Protein AF-A0A914J338-F1 (afdb_monomer_lite)

Radius of gyration: 27.28 Å; chains: 1; bounding box: 86×29×75 Å

pLDDT: mean 71.41, std 16.48, range [30.92, 97.56]

Secondary structure (DSSP, 8-state):
---PPPP--------------------B-TTT-PBPS-TT-SB-TTT--B--EE-TTT--EE-TT-SB-TTT-PBP-HHHHHHHHHTSS--HHHHHHHHHHHHHHHHHHHHHHHHHTT-

Foldseek 3Di:
DDDDDDDDDDDDDDPPPPPDPDDPPQLQDPVPRDGAPDPPDQARPPPRDGQWDADPVPRDTDGLPDQADPVPRDGDPNVVVVVVVVVPDPPPVVVCVVVVVVVVVVVVVVVVVVVVVVD

Structure (mmCIF, N/CA/C/O backbone):
data_AF-A0A914J338-F1
#
_entry.id   AF-A0A914J338-F1
#
loop_
_atom_site.group_PDB
_atom_site.id
_atom_site.type_symbol
_atom_site.label_atom_id
_atom_site.label_alt_id
_atom_site.label_comp_id
_atom_site.label_asym_id
_atom_site.label_entity_id
_atom_site.label_seq_id
_atom_site.pdbx_PDB_ins_code
_atom_site.Cartn_x
_atom_site.Cartn_y
_atom_site.Cartn_z
_atom_site.occupancy
_atom_site.B_iso_or_equiv
_atom_site.auth_seq_id
_atom_site.auth_comp_id
_atom_site.auth_asym_id
_atom_site.auth_atom_id
_atom_site.pdbx_PDB_model_num
ATOM 1 N N . MET A 1 1 ? 62.637 11.833 -20.777 1.00 51.91 1 MET A N 1
ATOM 2 C CA . MET A 1 1 ? 61.663 10.791 -21.165 1.00 51.91 1 MET A CA 1
ATOM 3 C C . MET A 1 1 ? 60.307 11.469 -21.356 1.00 51.91 1 MET A C 1
ATOM 5 O O . MET A 1 1 ? 59.668 11.759 -20.354 1.00 51.91 1 MET A O 1
ATOM 9 N N . PRO A 1 2 ? 59.908 11.856 -22.580 1.00 53.50 2 PRO A N 1
ATOM 10 C CA . PRO A 1 2 ? 58.613 12.490 -22.810 1.00 53.50 2 PRO A CA 1
ATOM 11 C C . PRO A 1 2 ? 57.536 11.418 -23.033 1.00 53.50 2 PRO A C 1
ATOM 13 O O . PRO A 1 2 ? 57.682 10.560 -23.902 1.00 53.50 2 PRO A O 1
ATOM 16 N N . LEU A 1 3 ? 56.468 11.448 -22.233 1.00 55.41 3 LEU A N 1
ATOM 17 C CA . LEU A 1 3 ? 55.297 10.597 -22.437 1.00 55.41 3 LEU A CA 1
ATOM 18 C C . LEU A 1 3 ? 54.489 11.140 -23.621 1.00 55.41 3 LEU A C 1
ATOM 20 O O . LEU A 1 3 ? 53.881 12.206 -23.537 1.00 55.41 3 LEU A O 1
ATOM 24 N N . ALA A 1 4 ? 54.515 10.401 -24.728 1.00 53.09 4 ALA A N 1
ATOM 25 C CA . ALA A 1 4 ? 53.647 10.618 -25.872 1.00 53.09 4 ALA A CA 1
ATOM 26 C C . ALA A 1 4 ? 52.215 10.193 -25.511 1.00 53.09 4 ALA A C 1
ATOM 28 O O . ALA A 1 4 ? 51.964 9.028 -25.208 1.00 53.09 4 ALA A O 1
ATOM 29 N N . TYR A 1 5 ? 51.277 11.134 -25.539 1.00 60.44 5 TYR A N 1
ATOM 30 C CA . TYR A 1 5 ? 49.845 10.844 -25.511 1.00 60.44 5 TYR A CA 1
ATOM 31 C C . TYR A 1 5 ? 49.360 10.567 -26.946 1.00 60.44 5 TYR A C 1
ATOM 33 O O . TYR A 1 5 ? 49.727 11.308 -27.863 1.00 60.44 5 TYR A O 1
ATOM 41 N N . PRO A 1 6 ? 48.561 9.512 -27.185 1.00 61.25 6 PRO A N 1
ATOM 42 C CA . PRO A 1 6 ? 47.991 9.261 -28.502 1.00 61.25 6 PRO A CA 1
ATOM 43 C C . PRO A 1 6 ? 46.879 10.270 -28.831 1.00 61.25 6 PRO A C 1
ATOM 45 O O . PRO A 1 6 ? 46.132 10.716 -27.959 1.00 61.25 6 PRO A O 1
ATOM 48 N N . LYS A 1 7 ? 46.813 10.642 -30.115 1.00 56.22 7 LYS A N 1
ATOM 49 C CA . LYS A 1 7 ? 45.835 11.560 -30.712 1.00 56.22 7 LYS A CA 1
ATOM 50 C C . LYS A 1 7 ? 44.402 11.061 -30.496 1.00 56.22 7 LYS A C 1
ATOM 52 O O . LYS A 1 7 ? 44.106 9.895 -30.729 1.00 56.22 7 LYS A O 1
ATOM 57 N N . LEU A 1 8 ? 43.520 11.979 -30.096 1.00 58.25 8 LEU A N 1
ATOM 58 C CA . LEU A 1 8 ? 42.071 11.822 -30.194 1.00 58.25 8 LEU A CA 1
ATOM 59 C C . LEU A 1 8 ? 41.672 11.951 -31.665 1.00 58.25 8 LEU A C 1
ATOM 61 O O . LEU A 1 8 ? 41.610 13.060 -32.197 1.00 58.25 8 LEU A O 1
ATOM 65 N N . ASP A 1 9 ? 41.410 10.818 -32.308 1.00 52.72 9 ASP A N 1
ATOM 66 C CA . ASP A 1 9 ? 40.797 10.800 -33.627 1.00 52.72 9 ASP A CA 1
ATOM 67 C C . ASP A 1 9 ? 39.289 11.030 -33.490 1.00 52.72 9 ASP A C 1
ATOM 69 O O . ASP A 1 9 ? 38.567 10.323 -32.783 1.00 52.72 9 ASP A O 1
ATOM 73 N N . ALA A 1 10 ? 38.834 12.079 -34.169 1.00 52.28 10 ALA A N 1
ATOM 74 C CA . ALA A 1 10 ? 37.443 12.445 -34.326 1.00 52.28 10 ALA A CA 1
ATOM 75 C C . ALA A 1 10 ? 36.696 11.352 -35.103 1.00 52.28 10 ALA A C 1
ATOM 77 O O . ALA A 1 10 ? 36.693 11.334 -36.331 1.00 52.28 10 ALA A O 1
ATOM 78 N N . ASN A 1 11 ? 36.033 10.450 -34.386 1.00 49.50 11 ASN A N 1
ATOM 79 C CA . ASN A 1 11 ? 34.947 9.655 -34.938 1.00 49.50 11 ASN A CA 1
ATOM 80 C C . ASN A 1 11 ? 33.751 9.735 -33.988 1.00 49.50 11 ASN A C 1
ATOM 82 O O . ASN A 1 11 ? 33.755 9.176 -32.892 1.00 49.50 11 ASN A O 1
ATOM 86 N N . GLN A 1 12 ? 32.749 10.501 -34.419 1.00 48.72 12 GLN A N 1
ATOM 87 C CA . GLN A 1 12 ? 31.429 10.566 -33.818 1.00 48.72 12 GLN A CA 1
ATOM 88 C C . GLN A 1 12 ? 30.852 9.168 -33.562 1.00 48.72 12 GLN A C 1
ATOM 90 O O . GLN A 1 12 ? 30.421 8.477 -34.479 1.00 48.72 12 GLN A O 1
ATOM 95 N N . SER A 1 13 ? 30.653 8.842 -32.289 1.00 45.09 13 SER A N 1
ATOM 96 C CA . SER A 1 13 ? 29.494 8.060 -31.876 1.00 45.09 13 SER A CA 1
ATOM 97 C C . SER A 1 13 ? 28.589 8.964 -31.051 1.00 45.09 13 SER A C 1
ATOM 99 O O . SER A 1 13 ? 28.775 9.150 -29.848 1.00 45.09 13 SER A O 1
ATOM 101 N N . THR A 1 14 ? 27.609 9.552 -31.733 1.00 39.72 14 THR A N 1
ATOM 102 C CA . THR A 1 14 ? 26.330 9.968 -31.156 1.00 39.72 14 THR A CA 1
ATOM 103 C C . THR A 1 14 ? 25.921 8.958 -30.076 1.00 39.72 14 THR A C 1
ATOM 105 O O . THR A 1 14 ? 25.946 7.758 -30.366 1.00 39.72 14 THR A O 1
ATOM 108 N N . PRO A 1 15 ? 25.507 9.361 -28.860 1.00 39.31 15 PRO A N 1
ATOM 109 C CA . PRO A 1 15 ? 24.769 8.465 -27.987 1.00 39.31 15 PRO A CA 1
ATOM 110 C C . PRO A 1 15 ? 23.387 8.272 -28.615 1.00 39.31 15 PRO A C 1
ATOM 112 O O . PRO A 1 15 ? 22.400 8.902 -28.240 1.00 39.31 15 PRO A O 1
ATOM 115 N N . SER A 1 16 ? 23.331 7.426 -29.641 1.00 30.92 16 SER A N 1
ATOM 116 C CA . SER A 1 16 ? 22.109 6.820 -30.128 1.00 30.92 16 SER A CA 1
ATOM 117 C C . SER A 1 16 ? 21.587 5.977 -28.979 1.00 30.92 16 SER A C 1
ATOM 119 O O . SER A 1 16 ? 21.986 4.832 -28.788 1.00 30.92 16 SER A O 1
ATOM 121 N N . HIS A 1 17 ? 20.717 6.586 -28.178 1.00 42.69 17 HIS A N 1
ATOM 122 C CA . HIS A 1 17 ? 19.847 5.901 -27.243 1.00 42.69 17 HIS A CA 1
ATOM 123 C C . HIS A 1 17 ? 18.938 5.002 -28.089 1.00 42.69 17 HIS A C 1
ATOM 125 O O . HIS A 1 17 ? 17.835 5.379 -28.476 1.00 42.69 17 HIS A O 1
ATOM 131 N N . GLN A 1 18 ? 19.452 3.834 -28.469 1.00 36.50 18 GLN A N 1
ATOM 132 C CA . GLN A 1 18 ? 18.657 2.766 -29.042 1.00 36.50 18 GLN A CA 1
ATOM 133 C C . GLN A 1 18 ? 17.605 2.414 -27.982 1.00 36.50 18 GLN A C 1
ATOM 135 O O . GLN A 1 18 ? 17.980 2.062 -26.859 1.00 36.50 18 GLN A O 1
ATOM 140 N N . PRO A 1 19 ? 16.297 2.517 -28.272 1.00 47.53 19 PRO A N 1
ATOM 141 C CA . PRO A 1 19 ? 15.316 1.809 -27.479 1.00 47.53 19 PRO A CA 1
ATOM 142 C C . PRO A 1 19 ? 15.528 0.336 -27.820 1.00 47.53 19 PRO A C 1
ATOM 144 O O . PRO A 1 19 ? 15.057 -0.159 -28.844 1.00 47.53 19 PRO A O 1
ATOM 147 N N . SER A 1 20 ? 16.330 -0.339 -27.003 1.00 43.56 20 SER A N 1
ATOM 148 C CA . SER A 1 20 ? 16.516 -1.780 -27.033 1.00 43.56 20 SER A CA 1
ATOM 149 C C . SER A 1 20 ? 15.157 -2.444 -26.825 1.00 43.56 20 SER A C 1
ATOM 151 O O . SER A 1 20 ? 14.659 -2.617 -25.715 1.00 43.56 20 SER A O 1
ATOM 153 N N . THR A 1 21 ? 14.518 -2.787 -27.937 1.00 48.88 21 THR A N 1
ATOM 154 C CA . THR A 1 21 ? 13.486 -3.811 -27.963 1.00 48.88 21 THR A CA 1
ATOM 155 C C . THR A 1 21 ? 14.151 -5.150 -27.651 1.00 48.88 21 THR A C 1
ATOM 157 O O . THR A 1 21 ? 15.287 -5.393 -28.059 1.00 48.88 21 THR A O 1
ATOM 160 N N . SER A 1 22 ? 13.407 -6.035 -26.982 1.00 51.81 22 SER A N 1
ATOM 161 C CA . SER A 1 22 ? 13.708 -7.470 -26.790 1.00 51.81 22 SER A CA 1
ATOM 162 C C . SER A 1 22 ? 14.327 -7.901 -25.454 1.00 51.81 22 SER A C 1
ATOM 164 O O . SER A 1 22 ? 15.266 -8.684 -25.403 1.00 51.81 22 SER A O 1
ATOM 166 N N . SER A 1 23 ? 13.683 -7.527 -24.353 1.00 37.53 23 SER A N 1
ATOM 167 C CA . SER A 1 23 ? 13.289 -8.535 -23.362 1.00 37.53 23 SER A CA 1
ATOM 168 C C . SER A 1 23 ? 11.975 -8.097 -22.728 1.00 37.53 23 SER A C 1
ATOM 170 O O . SER A 1 23 ? 11.910 -7.493 -21.659 1.00 37.53 23 SER A O 1
ATOM 172 N N . VAL A 1 24 ? 10.869 -8.379 -23.422 1.00 43.81 24 VAL A N 1
ATOM 173 C CA . VAL A 1 24 ? 9.574 -8.447 -22.741 1.00 43.81 24 VAL A CA 1
ATOM 174 C C . VAL A 1 24 ? 9.624 -9.723 -21.908 1.00 43.81 24 VAL A C 1
ATOM 176 O O . VAL A 1 24 ? 9.085 -10.756 -22.289 1.00 43.81 24 VAL A O 1
ATOM 179 N N . SER A 1 25 ? 10.344 -9.676 -20.785 1.00 45.84 25 SER A N 1
ATOM 180 C CA . SER A 1 25 ? 10.119 -10.621 -19.701 1.00 45.84 25 SER A CA 1
ATOM 181 C C . SER A 1 25 ? 8.618 -10.576 -19.427 1.00 45.84 25 SER A C 1
ATOM 183 O O . SER A 1 25 ? 8.090 -9.455 -19.331 1.00 45.84 25 SER A O 1
ATOM 185 N N . PRO A 1 26 ? 7.925 -11.725 -19.333 1.00 55.06 26 PRO A N 1
ATOM 186 C CA . PRO A 1 26 ? 6.525 -11.747 -18.947 1.00 55.06 26 PRO A CA 1
ATOM 187 C C . PRO A 1 26 ? 6.390 -10.858 -17.718 1.00 55.06 26 PRO A C 1
ATOM 189 O O . PRO A 1 26 ? 7.050 -11.071 -16.702 1.00 55.06 26 PRO A O 1
ATOM 192 N N . LEU A 1 27 ? 5.654 -9.758 -17.858 1.00 69.00 27 LEU A N 1
ATOM 193 C CA . LEU A 1 27 ? 5.367 -8.891 -16.732 1.00 69.00 27 LEU A CA 1
ATOM 194 C C . LEU A 1 27 ? 4.494 -9.729 -15.812 1.00 69.00 27 LEU A C 1
ATOM 196 O O . LEU A 1 27 ? 3.303 -9.856 -16.046 1.00 69.00 27 LEU A O 1
ATOM 200 N N . GLU A 1 28 ? 5.068 -10.367 -14.810 1.00 75.00 28 GLU A N 1
ATOM 201 C CA . GLU A 1 28 ? 4.271 -11.071 -13.820 1.00 75.00 28 GLU A CA 1
ATOM 202 C C . GLU A 1 28 ? 3.684 -10.044 -12.861 1.00 75.00 28 GLU A C 1
ATOM 204 O O . GLU A 1 28 ? 4.337 -9.082 -12.436 1.00 75.00 28 GLU A O 1
ATOM 209 N N . CYS A 1 29 ? 2.410 -10.215 -12.531 1.00 74.31 29 CYS A N 1
ATOM 210 C CA . CYS A 1 29 ? 1.783 -9.366 -11.542 1.00 74.31 29 CYS A CA 1
ATOM 211 C C . CYS A 1 29 ? 2.391 -9.665 -10.160 1.00 74.31 29 CYS A C 1
ATOM 213 O O . CYS A 1 29 ? 2.246 -10.788 -9.678 1.00 74.31 29 CYS A O 1
ATOM 215 N N . PRO A 1 30 ? 2.960 -8.678 -9.441 1.00 70.50 30 PRO A N 1
ATOM 216 C CA . PRO A 1 30 ? 3.595 -8.923 -8.144 1.00 70.50 30 PRO A CA 1
ATOM 217 C C . PRO A 1 30 ? 2.608 -9.369 -7.054 1.00 70.50 30 PRO A C 1
ATOM 219 O O . PRO A 1 30 ? 3.029 -9.838 -6.004 1.00 70.50 30 PRO A O 1
ATOM 222 N N . SER A 1 31 ? 1.295 -9.214 -7.275 1.00 70.94 31 SER A N 1
ATOM 223 C CA . SER A 1 31 ? 0.272 -9.618 -6.303 1.00 70.94 31 SER A CA 1
ATOM 224 C C . SER A 1 31 ? -0.322 -11.003 -6.548 1.00 70.94 31 SER A C 1
ATOM 226 O O . SER A 1 31 ? -0.827 -11.594 -5.597 1.00 70.94 31 SER A O 1
ATOM 228 N N . CYS A 1 32 ? -0.357 -11.495 -7.786 1.00 78.50 32 CYS A N 1
ATOM 229 C CA . CYS A 1 32 ? -1.002 -12.778 -8.101 1.00 78.50 32 CYS A CA 1
ATOM 230 C C . CYS A 1 32 ? -0.120 -13.731 -8.905 1.00 78.50 32 CYS A C 1
ATOM 232 O O . CYS A 1 32 ? -0.578 -14.821 -9.236 1.00 78.50 32 CYS A O 1
ATOM 234 N N . ALA A 1 33 ? 1.105 -13.311 -9.234 1.00 78.06 33 ALA A N 1
ATOM 235 C CA . ALA A 1 33 ? 2.065 -14.020 -10.076 1.00 78.06 33 ALA A CA 1
ATOM 236 C C . ALA A 1 33 ? 1.525 -14.428 -11.461 1.00 78.06 33 ALA A C 1
ATOM 238 O O . ALA A 1 33 ? 2.179 -15.164 -12.186 1.00 78.06 33 ALA A O 1
ATOM 239 N N . GLN A 1 34 ? 0.342 -13.943 -11.854 1.00 82.25 34 GLN A N 1
ATOM 240 C CA . GLN A 1 34 ? -0.210 -14.211 -13.175 1.00 82.25 34 GLN A CA 1
ATOM 241 C C . GLN A 1 34 ? 0.496 -13.355 -14.230 1.00 82.25 34 GLN A C 1
ATOM 243 O O . GLN A 1 34 ? 0.831 -12.194 -13.946 1.00 82.25 34 GLN A O 1
ATOM 248 N N . PRO A 1 35 ? 0.680 -13.889 -15.449 1.00 80.31 35 PRO A N 1
ATOM 249 C CA . PRO A 1 35 ? 1.262 -13.141 -16.548 1.00 80.31 35 PRO A CA 1
ATOM 250 C C . PRO A 1 35 ? 0.345 -11.978 -16.942 1.00 80.31 35 PRO A C 1
ATOM 252 O O . PRO A 1 35 ? -0.872 -12.118 -17.077 1.00 80.31 35 PRO A O 1
ATOM 255 N N . VAL A 1 36 ? 0.931 -10.802 -17.122 1.00 78.00 36 VAL A N 1
ATOM 256 C CA . VAL A 1 36 ? 0.248 -9.629 -17.661 1.00 78.00 36 VAL A CA 1
ATOM 257 C C . VAL A 1 36 ? 0.289 -9.712 -19.185 1.00 78.00 36 VAL A C 1
ATOM 259 O O . VAL A 1 36 ? 1.362 -9.805 -19.777 1.00 78.00 36 VAL A O 1
ATOM 262 N N . ALA A 1 37 ? -0.891 -9.655 -19.809 1.00 70.00 37 ALA A N 1
ATOM 263 C CA . ALA A 1 37 ? -1.058 -9.801 -21.253 1.00 70.00 37 ALA A CA 1
ATOM 264 C C . ALA A 1 37 ? -0.403 -8.666 -22.058 1.00 70.00 37 ALA A C 1
ATOM 266 O O . ALA A 1 37 ? 0.166 -8.924 -23.116 1.00 70.00 37 ALA A O 1
ATOM 267 N N . SER A 1 38 ? -0.453 -7.420 -21.569 1.00 69.06 38 SER A N 1
ATOM 268 C CA . SER A 1 38 ? 0.198 -6.286 -22.228 1.00 69.06 38 SER A CA 1
ATOM 269 C C . SER A 1 38 ? 0.904 -5.350 -21.245 1.00 69.06 38 SER A C 1
ATOM 271 O O . SER A 1 38 ? 0.414 -5.052 -20.158 1.00 69.06 38 SER A O 1
ATOM 273 N N . SER A 1 39 ? 2.055 -4.811 -21.647 1.00 65.56 39 SER A N 1
ATOM 274 C CA . SER A 1 39 ? 2.779 -3.785 -20.879 1.00 65.56 39 SER A CA 1
ATOM 275 C C . SER A 1 39 ? 2.039 -2.442 -20.798 1.00 65.56 39 SER A C 1
ATOM 277 O O . SER A 1 39 ? 2.417 -1.584 -20.000 1.00 65.56 39 SER A O 1
ATOM 279 N N . SER A 1 40 ? 0.989 -2.262 -21.603 1.00 67.81 40 SER A N 1
ATOM 280 C CA . SER A 1 40 ? 0.090 -1.105 -21.600 1.00 67.81 40 SER A CA 1
ATOM 281 C C . SER A 1 40 ? -1.102 -1.242 -20.652 1.00 67.81 40 SER A C 1
ATOM 283 O O . SER A 1 40 ? -1.786 -0.245 -20.403 1.00 67.81 40 SER A O 1
ATOM 285 N N . ASP A 1 41 ? -1.380 -2.441 -20.131 1.00 72.12 41 ASP A N 1
ATOM 286 C CA . ASP A 1 41 ? -2.515 -2.646 -19.237 1.00 72.12 41 ASP A CA 1
ATOM 287 C C . ASP A 1 41 ? -2.326 -1.836 -17.954 1.00 72.12 41 ASP A C 1
ATOM 289 O O . ASP A 1 41 ? -1.313 -1.935 -17.265 1.00 72.12 41 ASP A O 1
ATOM 293 N N . GLN A 1 42 ? -3.324 -1.019 -17.608 1.00 75.94 42 GLN A N 1
ATOM 294 C CA . GLN A 1 42 ? -3.285 -0.238 -16.370 1.00 75.94 42 GLN A CA 1
ATOM 295 C C . GLN A 1 42 ? -3.555 -1.110 -15.145 1.00 75.94 42 GLN A C 1
ATOM 297 O O . GLN A 1 42 ? -3.013 -0.843 -14.072 1.00 75.94 42 GLN A O 1
ATOM 302 N N . PHE A 1 43 ? -4.345 -2.171 -15.312 1.00 80.56 43 PHE A N 1
ATOM 303 C CA . PHE A 1 43 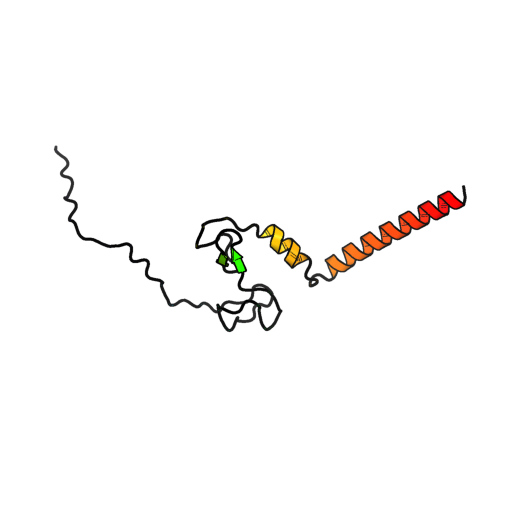? -4.782 -3.075 -14.253 1.00 80.56 43 PHE A CA 1
ATOM 304 C C . PHE A 1 43 ? -4.601 -4.536 -14.667 1.00 80.56 43 PHE A C 1
ATOM 306 O O . PHE A 1 43 ? -4.814 -4.904 -15.819 1.00 80.56 43 PHE A O 1
ATOM 313 N N . CYS A 1 44 ? -4.239 -5.385 -13.709 1.00 80.00 44 CYS A N 1
ATOM 314 C CA . CYS A 1 44 ? -4.165 -6.824 -13.902 1.00 80.00 44 CYS A CA 1
ATOM 315 C C . CYS A 1 44 ? -5.580 -7.400 -14.026 1.00 80.00 44 CYS A C 1
ATOM 317 O O . CYS A 1 44 ? -6.396 -7.236 -13.118 1.00 80.00 44 CYS A O 1
ATOM 319 N N . ARG A 1 45 ? -5.854 -8.136 -15.108 1.00 81.94 45 ARG A N 1
ATOM 320 C CA . ARG A 1 45 ? -7.175 -8.732 -15.379 1.00 81.94 45 ARG A CA 1
ATOM 321 C C . ARG A 1 45 ? -7.555 -9.866 -14.414 1.00 81.94 45 ARG A C 1
ATOM 323 O O . ARG A 1 45 ? -8.729 -10.192 -14.314 1.00 81.94 45 ARG A O 1
ATOM 330 N N . HIS A 1 46 ? -6.586 -10.436 -13.690 1.00 82.25 46 HIS A N 1
ATOM 331 C CA . HIS A 1 46 ? -6.821 -11.523 -12.730 1.00 82.25 46 HIS A CA 1
ATOM 332 C C . HIS A 1 46 ? -7.087 -11.041 -11.302 1.00 82.25 46 HIS A C 1
ATOM 334 O O . HIS A 1 46 ? -7.929 -11.603 -10.612 1.00 82.25 46 HIS A O 1
ATOM 340 N N . CYS A 1 47 ? -6.348 -10.031 -10.830 1.00 78.69 47 CYS A N 1
ATOM 341 C CA . CYS A 1 47 ? -6.420 -9.591 -9.432 1.00 78.69 47 CYS A CA 1
ATOM 342 C C . CYS A 1 47 ? -6.857 -8.135 -9.241 1.00 78.69 47 CYS A C 1
ATOM 344 O O . CYS A 1 47 ? -7.014 -7.703 -8.103 1.00 78.69 47 CYS A O 1
ATOM 346 N N . GLY A 1 48 ? -7.007 -7.359 -10.319 1.00 77.56 48 GLY A N 1
ATOM 347 C CA . GLY A 1 48 ? -7.369 -5.941 -10.255 1.00 77.56 48 GLY A CA 1
ATOM 348 C C . GLY A 1 48 ? -6.245 -5.008 -9.790 1.00 77.56 48 GLY A C 1
ATOM 349 O O . GLY A 1 48 ? -6.455 -3.799 -9.705 1.00 77.56 48 GLY A O 1
ATOM 350 N N . LEU A 1 49 ? -5.038 -5.521 -9.506 1.00 75.81 49 LEU A N 1
ATOM 351 C CA . LEU A 1 49 ? -3.906 -4.682 -9.106 1.00 75.81 49 LEU A CA 1
ATOM 3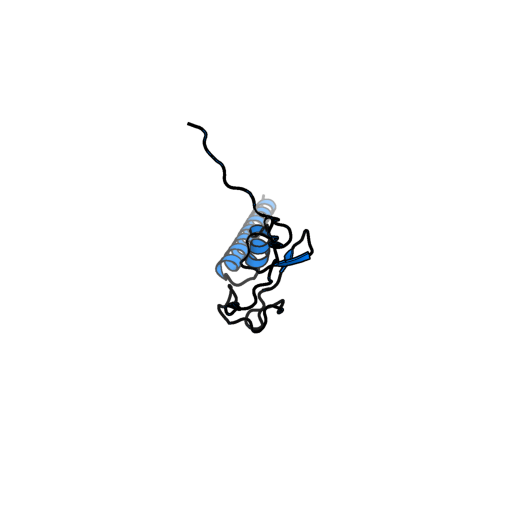52 C C . LEU A 1 49 ? -3.510 -3.738 -10.244 1.00 75.81 49 LEU A C 1
ATOM 354 O O . LEU A 1 49 ? -3.326 -4.171 -11.381 1.00 75.81 49 LEU A O 1
ATOM 358 N N . ARG A 1 50 ? -3.297 -2.459 -9.929 1.00 76.19 50 ARG A N 1
ATOM 359 C CA . ARG A 1 50 ? -2.764 -1.496 -10.896 1.00 76.19 50 ARG A CA 1
ATOM 360 C C . ARG A 1 50 ? -1.289 -1.796 -11.184 1.00 76.19 50 ARG A C 1
ATOM 362 O O . ARG A 1 50 ? -0.449 -1.733 -10.290 1.00 76.19 50 ARG A O 1
ATOM 369 N N . ILE A 1 51 ? -0.995 -2.126 -12.433 1.00 76.75 51 ILE A N 1
ATOM 370 C CA . ILE A 1 51 ? 0.316 -2.588 -12.921 1.00 76.75 51 ILE A CA 1
ATOM 371 C C . ILE A 1 51 ? 1.024 -1.557 -13.803 1.00 76.75 51 ILE A C 1
ATOM 373 O O . ILE A 1 51 ? 2.211 -1.709 -14.064 1.00 76.75 51 ILE A O 1
ATOM 377 N N . LEU A 1 52 ? 0.338 -0.488 -14.214 1.00 75.62 52 LEU A N 1
ATOM 378 C CA . LEU A 1 52 ? 0.957 0.659 -14.871 1.00 75.62 52 LEU A CA 1
ATOM 379 C C . LEU A 1 52 ? 0.623 1.926 -14.088 1.00 75.62 52 LEU A C 1
ATOM 381 O O . LEU A 1 52 ? -0.544 2.294 -13.909 1.00 75.62 52 LEU A O 1
ATOM 385 N N . MET A 1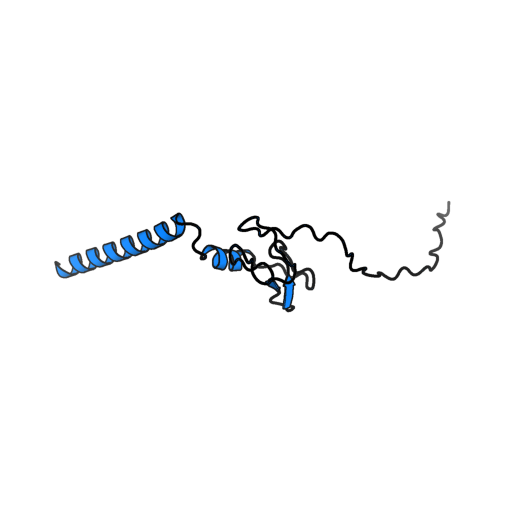 53 ? 1.670 2.588 -13.605 1.00 73.50 53 MET A N 1
ATOM 386 C CA . MET A 1 53 ? 1.571 3.812 -12.820 1.00 73.50 53 MET A CA 1
ATOM 387 C C . MET A 1 53 ? 2.154 4.982 -13.592 1.00 73.50 53 MET A C 1
ATOM 389 O O . MET A 1 53 ? 3.009 4.801 -14.451 1.00 73.50 53 MET A O 1
ATOM 393 N N . ARG A 1 54 ? 1.705 6.196 -13.276 1.00 79.12 54 ARG A N 1
ATOM 394 C CA . ARG A 1 54 ? 2.286 7.424 -13.826 1.00 79.12 54 ARG A CA 1
ATOM 395 C C . ARG A 1 54 ? 3.101 8.128 -12.754 1.00 79.12 54 ARG A C 1
ATOM 397 O O . ARG A 1 54 ? 2.703 8.163 -11.591 1.00 79.12 54 ARG A O 1
ATOM 404 N N . CYS A 1 55 ? 4.243 8.685 -13.135 1.00 79.94 55 CYS A N 1
ATOM 405 C CA . CYS A 1 55 ? 5.026 9.525 -12.235 1.00 79.94 55 CYS A CA 1
ATOM 406 C C . CYS A 1 55 ? 4.247 10.804 -11.885 1.00 79.94 55 CYS A C 1
ATOM 408 O O . CYS A 1 55 ? 3.736 11.470 -12.779 1.00 79.94 55 CYS A O 1
ATOM 410 N N . SER A 1 56 ? 4.209 11.205 -10.612 1.00 77.19 56 SER A N 1
ATOM 411 C CA . SER A 1 56 ? 3.546 12.452 -10.198 1.00 77.19 56 SER A CA 1
ATOM 412 C C . SER A 1 56 ? 4.254 13.720 -10.689 1.00 77.19 56 SER A C 1
ATOM 414 O O . SER A 1 56 ? 3.608 14.751 -10.822 1.00 77.19 56 SER A O 1
ATOM 416 N N . LYS A 1 57 ? 5.565 13.655 -10.971 1.00 80.56 57 LYS A N 1
ATOM 417 C CA . LYS A 1 57 ? 6.333 14.802 -11.482 1.00 80.56 57 LYS A CA 1
ATOM 418 C C . LYS A 1 57 ? 6.261 14.961 -12.996 1.00 80.56 57 LYS A C 1
ATOM 420 O O . LYS A 1 57 ? 6.112 16.073 -13.475 1.00 80.56 57 LYS A O 1
ATOM 425 N N . CYS A 1 58 ? 6.426 13.870 -13.745 1.00 84.62 58 CYS A N 1
ATOM 426 C CA . CYS A 1 58 ? 6.570 13.935 -15.204 1.00 84.62 58 CYS A CA 1
ATOM 427 C C . CYS A 1 58 ? 5.483 13.183 -15.976 1.00 84.62 58 CYS A C 1
ATOM 429 O O . CYS A 1 58 ? 5.536 13.139 -17.198 1.00 84.62 58 CYS A O 1
ATOM 431 N N . SER A 1 59 ? 4.510 12.564 -15.298 1.00 80.81 59 SER A N 1
ATOM 432 C CA . SER A 1 59 ? 3.410 11.774 -15.883 1.00 80.81 59 SER A CA 1
ATOM 433 C C . SER A 1 59 ? 3.804 10.556 -16.734 1.00 80.81 59 SER A C 1
ATOM 435 O O . SER A 1 59 ? 2.925 9.808 -17.161 1.00 80.81 59 SER A O 1
ATOM 437 N N . ALA A 1 60 ? 5.104 10.299 -16.909 1.00 82.00 60 ALA A N 1
ATOM 438 C CA . ALA A 1 60 ? 5.616 9.156 -17.653 1.00 82.00 60 ALA A CA 1
ATOM 439 C C . ALA A 1 60 ? 5.147 7.820 -17.044 1.00 82.00 60 ALA A C 1
ATOM 441 O O . ALA A 1 60 ? 4.991 7.736 -15.816 1.00 82.00 60 ALA A O 1
ATOM 442 N N . PRO A 1 61 ? 4.939 6.776 -17.869 1.00 76.75 61 PRO A N 1
ATOM 443 C CA . PRO A 1 61 ? 4.631 5.438 -17.383 1.00 76.75 61 PRO A CA 1
ATOM 444 C C . PRO A 1 61 ? 5.820 4.871 -16.594 1.00 76.75 61 PRO A C 1
ATOM 446 O O . PRO A 1 61 ? 6.968 4.953 -17.021 1.00 76.75 61 PRO A O 1
ATOM 449 N N . VAL A 1 62 ? 5.543 4.305 -15.424 1.00 78.50 62 VAL A N 1
ATOM 450 C CA . VAL A 1 62 ? 6.522 3.707 -14.509 1.00 78.50 62 VAL A CA 1
ATOM 451 C C . VAL A 1 62 ? 6.000 2.344 -14.076 1.00 78.50 62 VAL A C 1
ATOM 453 O O . VAL A 1 62 ? 4.823 2.214 -13.713 1.00 78.50 62 VAL A O 1
ATOM 456 N N . A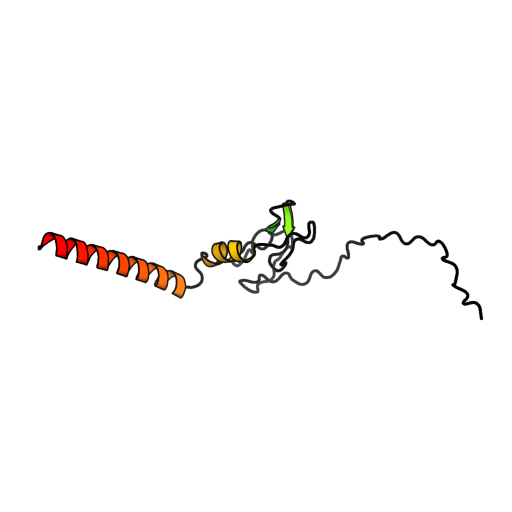RG A 1 63 ? 6.862 1.320 -14.080 1.00 72.44 63 ARG A N 1
ATOM 457 C CA . ARG A 1 63 ? 6.466 -0.021 -13.639 1.00 72.44 63 ARG A CA 1
ATOM 458 C C . ARG A 1 63 ? 6.357 -0.068 -12.113 1.00 72.44 63 ARG A C 1
ATOM 460 O O . ARG A 1 63 ? 7.096 0.613 -11.400 1.00 72.44 63 ARG A O 1
ATOM 467 N N . PRO A 1 64 ? 5.473 -0.902 -11.553 1.00 67.31 64 PRO A N 1
ATOM 468 C CA . PRO A 1 64 ? 5.290 -1.046 -10.112 1.00 67.31 64 PRO A CA 1
ATOM 469 C C . PRO A 1 64 ? 6.524 -1.629 -9.410 1.00 67.31 64 PRO A C 1
ATOM 471 O O . PRO A 1 64 ? 6.680 -1.404 -8.216 1.00 67.31 64 PRO A O 1
ATOM 474 N N . ALA A 1 65 ? 7.429 -2.303 -10.122 1.00 68.94 65 ALA A N 1
ATOM 475 C CA . ALA A 1 65 ? 8.699 -2.768 -9.561 1.00 68.94 65 ALA A CA 1
ATOM 476 C C . ALA A 1 65 ? 9.751 -1.646 -9.411 1.00 68.94 65 ALA A C 1
ATOM 478 O O . ALA A 1 65 ? 10.651 -1.758 -8.578 1.00 68.94 65 ALA A O 1
ATOM 479 N N . ASP A 1 66 ? 9.622 -0.547 -10.161 1.00 74.19 66 ASP A N 1
ATOM 480 C CA . ASP A 1 66 ? 10.649 0.492 -10.218 1.00 74.19 66 ASP A CA 1
ATOM 481 C C . ASP A 1 66 ? 10.572 1.417 -8.995 1.00 74.19 66 ASP A C 1
ATOM 483 O O . ASP A 1 66 ? 9.542 2.039 -8.711 1.00 74.19 66 ASP A O 1
ATOM 487 N N . LYS A 1 67 ? 11.694 1.545 -8.276 1.00 74.94 67 LYS A N 1
ATOM 488 C CA . LYS A 1 67 ? 11.831 2.452 -7.119 1.00 74.94 67 LYS A CA 1
ATOM 489 C C . LYS A 1 67 ? 11.970 3.923 -7.539 1.00 74.94 67 LYS A C 1
ATOM 491 O O . LYS A 1 67 ? 11.689 4.823 -6.745 1.00 74.94 67 LYS A O 1
ATOM 496 N N . PHE A 1 68 ? 12.394 4.167 -8.776 1.00 82.88 68 PHE A N 1
ATOM 497 C CA . PHE A 1 68 ? 12.654 5.488 -9.345 1.00 82.88 68 PHE A CA 1
ATOM 498 C C . PHE A 1 68 ? 11.985 5.605 -10.712 1.00 82.88 68 PHE A C 1
ATOM 500 O O . PHE A 1 68 ? 11.831 4.616 -11.423 1.00 82.88 68 PHE A O 1
ATOM 507 N N . CYS A 1 69 ? 11.579 6.815 -11.089 1.00 83.69 69 CYS A N 1
ATOM 508 C CA . CYS A 1 69 ? 11.093 7.057 -12.443 1.00 83.69 69 CYS A CA 1
ATOM 509 C C . CYS A 1 69 ? 12.267 7.083 -13.433 1.00 83.69 69 CYS A C 1
ATOM 511 O O . CYS A 1 69 ? 13.164 7.907 -13.278 1.00 83.69 69 CYS A O 1
ATOM 513 N N . ALA A 1 70 ? 12.222 6.253 -14.478 1.00 81.44 70 ALA A N 1
ATOM 514 C CA . ALA A 1 70 ? 13.246 6.227 -15.527 1.00 81.44 70 ALA A CA 1
ATOM 515 C C . ALA A 1 70 ? 13.316 7.526 -16.357 1.00 81.44 70 ALA A C 1
ATOM 517 O O . ALA A 1 70 ? 14.362 7.842 -16.905 1.00 81.44 70 ALA A O 1
ATOM 518 N N . ALA A 1 71 ? 12.222 8.295 -16.428 1.00 84.44 71 ALA A N 1
ATOM 519 C CA . ALA A 1 71 ? 12.172 9.528 -17.214 1.00 84.44 71 ALA A CA 1
ATOM 520 C C . ALA A 1 71 ? 12.700 10.762 -16.461 1.00 84.44 71 ALA A C 1
ATOM 522 O O . ALA A 1 71 ? 13.323 11.624 -17.064 1.00 84.44 71 ALA A O 1
ATOM 523 N N . CYS A 1 72 ? 12.430 10.883 -15.154 1.00 85.62 72 CYS A N 1
ATOM 524 C CA . CYS A 1 72 ? 12.769 12.092 -14.384 1.00 85.62 72 CYS A CA 1
ATOM 525 C C . CYS A 1 72 ? 13.657 11.848 -13.156 1.00 85.62 72 CYS A C 1
ATOM 527 O O . CYS A 1 72 ? 13.947 12.790 -12.421 1.00 85.62 72 CYS A O 1
ATOM 529 N N . GLY A 1 73 ? 14.024 10.598 -12.861 1.00 82.38 73 GLY A N 1
ATOM 530 C CA . GLY A 1 73 ? 14.894 10.233 -11.736 1.00 82.38 73 GLY A CA 1
ATOM 531 C C . GLY A 1 73 ? 14.282 10.403 -10.341 1.00 82.38 73 GLY A C 1
ATOM 532 O O . GLY A 1 73 ? 14.916 10.067 -9.343 1.00 82.38 73 GLY A O 1
ATOM 533 N N . CYS A 1 74 ? 13.045 10.896 -10.222 1.00 81.25 74 CYS A N 1
ATOM 534 C CA . CYS A 1 74 ? 12.431 11.108 -8.914 1.00 81.25 74 CYS A CA 1
ATOM 535 C C . CYS A 1 74 ? 12.178 9.777 -8.191 1.00 81.25 74 CYS A C 1
ATOM 537 O O . CYS A 1 74 ? 11.590 8.845 -8.755 1.00 81.25 74 CYS A O 1
ATOM 539 N N . LYS A 1 75 ? 12.596 9.712 -6.919 1.00 75.25 75 LYS A N 1
ATOM 540 C CA . LYS A 1 75 ? 12.336 8.585 -6.016 1.00 75.25 75 LYS A CA 1
ATOM 541 C C . LYS A 1 75 ? 10.839 8.461 -5.774 1.00 75.25 75 LYS A C 1
ATOM 543 O O . LYS A 1 75 ? 10.180 9.428 -5.392 1.00 75.25 75 LYS A O 1
ATOM 548 N N . ARG A 1 76 ? 10.297 7.265 -5.988 1.00 68.31 76 ARG A N 1
ATOM 549 C CA . ARG A 1 76 ? 8.886 6.999 -5.727 1.00 68.31 76 ARG A CA 1
ATOM 550 C C . ARG A 1 76 ? 8.678 6.839 -4.223 1.00 68.31 76 ARG A C 1
ATOM 552 O O . ARG A 1 76 ? 9.390 6.075 -3.572 1.00 68.31 76 ARG A O 1
ATOM 559 N N . TRP A 1 77 ? 7.662 7.504 -3.676 1.00 61.84 77 TRP A N 1
ATOM 560 C CA . TRP A 1 77 ? 7.169 7.266 -2.315 1.00 61.84 77 TRP A CA 1
ATOM 561 C C . TRP A 1 77 ? 6.368 5.964 -2.293 1.00 61.84 77 TRP A C 1
ATOM 563 O O . TRP A 1 77 ? 5.154 5.947 -2.117 1.00 61.84 77 TRP A O 1
ATOM 573 N N . GLN A 1 78 ? 7.063 4.853 -2.541 1.00 61.59 78 GLN A N 1
ATOM 574 C CA . GLN A 1 78 ? 6.476 3.520 -2.622 1.00 61.59 78 GLN A CA 1
ATOM 575 C C . GLN A 1 78 ? 5.716 3.173 -1.343 1.00 61.59 78 GLN A C 1
ATOM 577 O O . GLN A 1 78 ? 4.700 2.510 -1.423 1.00 61.59 78 GLN A O 1
ATOM 582 N N . PHE A 1 79 ? 6.148 3.701 -0.197 1.00 53.28 79 PHE A N 1
ATOM 583 C CA . PHE A 1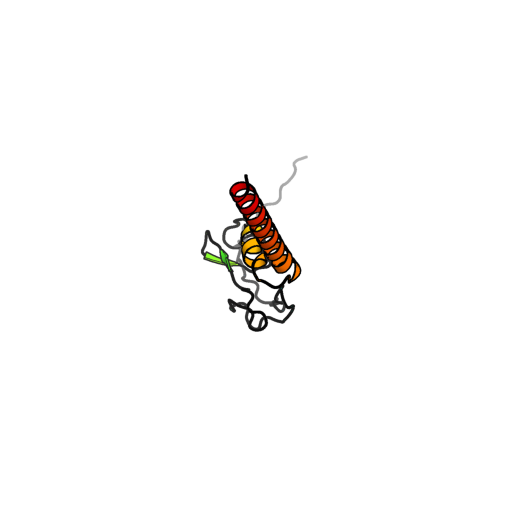 79 ? 5.508 3.501 1.098 1.00 53.28 79 PHE A CA 1
ATOM 584 C C . PHE A 1 79 ? 4.092 4.094 1.200 1.00 53.28 79 PHE A C 1
ATOM 586 O O . PHE A 1 79 ? 3.220 3.460 1.782 1.00 53.28 79 PHE A O 1
ATOM 593 N N . LEU A 1 80 ? 3.831 5.264 0.603 1.00 62.09 80 LEU A N 1
ATOM 594 C CA . LEU A 1 80 ? 2.517 5.913 0.700 1.00 62.09 80 LEU A CA 1
ATOM 595 C C . LEU A 1 80 ? 1.475 5.205 -0.174 1.00 62.09 80 LEU A C 1
ATOM 597 O O . LEU A 1 80 ? 0.349 4.961 0.253 1.00 62.09 80 LEU A O 1
ATOM 601 N N . GLU A 1 81 ? 1.882 4.791 -1.376 1.00 59.44 81 GLU A N 1
ATOM 602 C CA . GLU A 1 81 ? 1.059 3.923 -2.219 1.00 59.44 81 GLU A CA 1
ATOM 603 C C . GLU A 1 81 ? 0.939 2.526 -1.605 1.00 59.44 81 GLU A C 1
ATOM 605 O O . GLU A 1 81 ? -0.133 1.956 -1.680 1.00 59.44 81 GLU A O 1
ATOM 610 N N . LEU A 1 82 ? 1.962 1.985 -0.930 1.00 58.44 82 LEU A N 1
ATOM 611 C CA . LEU A 1 82 ? 1.864 0.689 -0.248 1.00 58.44 82 LEU A CA 1
ATOM 612 C C . LEU A 1 82 ? 0.942 0.734 0.972 1.00 58.44 82 LEU A C 1
ATOM 614 O O . LEU A 1 82 ? 0.317 -0.269 1.266 1.00 58.44 82 LEU A O 1
ATOM 618 N N . TRP A 1 83 ? 0.800 1.874 1.650 1.00 57.47 83 TRP A N 1
ATOM 619 C CA . TRP A 1 83 ? -0.257 2.072 2.646 1.00 57.47 83 TRP A CA 1
ATOM 620 C C . TRP A 1 83 ? -1.638 2.115 1.982 1.00 57.47 83 TRP A C 1
ATOM 622 O O . TRP A 1 83 ? -2.559 1.439 2.432 1.00 57.47 83 TRP A O 1
ATOM 632 N N . ARG A 1 84 ? -1.771 2.810 0.845 1.00 56.50 84 ARG A N 1
ATOM 633 C CA . ARG A 1 84 ? -3.010 2.840 0.047 1.00 56.50 84 ARG A CA 1
ATOM 634 C C . ARG A 1 84 ? -3.377 1.471 -0.556 1.00 56.50 84 ARG A C 1
ATOM 636 O O . ARG A 1 84 ? -4.552 1.131 -0.617 1.00 56.50 84 ARG A O 1
ATOM 643 N N . TYR A 1 85 ? -2.383 0.669 -0.941 1.00 57.00 85 TYR A N 1
ATOM 644 C CA . TYR A 1 85 ? -2.502 -0.723 -1.398 1.00 57.00 85 TYR A CA 1
ATOM 645 C C . TYR A 1 85 ? -2.610 -1.719 -0.236 1.00 57.00 85 TYR A C 1
ATOM 647 O O . TYR A 1 85 ? -3.212 -2.773 -0.394 1.00 57.00 85 TYR A O 1
ATOM 655 N N . GLY A 1 86 ? -2.070 -1.390 0.934 1.00 52.91 86 GLY A N 1
ATOM 656 C CA . GLY A 1 86 ? -2.143 -2.177 2.167 1.00 52.91 86 GLY A CA 1
ATOM 657 C C . GLY A 1 86 ? -3.503 -2.074 2.849 1.00 52.91 86 GLY A C 1
ATOM 658 O O . GLY A 1 86 ? -3.893 -2.975 3.584 1.00 52.91 86 GLY A O 1
ATOM 659 N N . ILE A 1 87 ? -4.270 -1.032 2.524 1.00 54.25 87 ILE A N 1
ATOM 660 C CA . ILE A 1 87 ? -5.696 -0.911 2.853 1.00 54.25 87 ILE A CA 1
ATOM 661 C C . ILE A 1 87 ? -6.572 -1.748 1.895 1.00 54.25 87 ILE A C 1
ATOM 663 O O . ILE A 1 87 ? -7.753 -1.967 2.159 1.00 54.25 87 ILE A O 1
ATOM 667 N N . LEU A 1 88 ? -6.007 -2.322 0.824 1.00 55.12 88 LEU A N 1
ATOM 668 C CA . LEU A 1 88 ? -6.705 -3.271 -0.045 1.00 55.12 88 LEU A CA 1
ATOM 669 C C . LEU A 1 88 ? -6.758 -4.673 0.603 1.00 55.12 88 LEU A C 1
ATOM 671 O O . LEU A 1 88 ? -6.116 -5.608 0.145 1.00 55.12 88 LEU A O 1
ATOM 675 N N . HIS A 1 89 ? -7.495 -4.793 1.711 1.00 55.56 89 HIS A N 1
ATOM 676 C CA . HIS A 1 89 ? -8.378 -5.909 2.099 1.00 55.56 89 HIS A CA 1
ATOM 677 C C . HIS A 1 89 ? -7.966 -7.389 1.878 1.00 55.56 89 HIS A C 1
ATOM 679 O O . HIS A 1 89 ? -8.828 -8.263 1.947 1.00 55.56 89 HIS A O 1
ATOM 685 N N . ARG A 1 90 ? -6.693 -7.732 1.647 1.00 59.22 90 ARG A N 1
ATOM 686 C CA . ARG A 1 90 ? -6.257 -9.128 1.425 1.00 59.22 90 ARG A CA 1
ATOM 687 C C . ARG A 1 90 ? -5.661 -9.788 2.669 1.00 59.22 90 ARG A C 1
ATOM 689 O O . ARG A 1 90 ? -5.514 -11.004 2.696 1.00 59.22 90 ARG A O 1
ATOM 696 N N . SER A 1 91 ? -5.363 -9.004 3.707 1.00 68.38 91 SER A N 1
ATOM 697 C CA . SER A 1 91 ? -5.007 -9.517 5.032 1.00 68.38 91 SER A CA 1
ATOM 698 C C . SER A 1 91 ? -6.255 -9.530 5.922 1.00 68.38 91 SER A C 1
ATOM 700 O O . SER A 1 91 ? -6.625 -8.476 6.451 1.00 68.38 91 SER A O 1
ATOM 702 N N . PRO A 1 92 ? -6.915 -10.689 6.118 1.00 74.94 92 PRO A N 1
ATOM 703 C CA . PRO A 1 92 ? -8.028 -10.792 7.062 1.00 74.94 92 PRO A CA 1
ATOM 704 C C . PRO A 1 92 ? -7.601 -10.377 8.477 1.00 74.94 92 PRO A C 1
ATOM 706 O O . PRO A 1 92 ? -8.384 -9.787 9.210 1.00 74.94 92 PRO A O 1
ATOM 709 N N . ILE A 1 93 ? -6.329 -10.583 8.828 1.00 82.00 93 ILE A N 1
ATOM 710 C CA . ILE A 1 93 ? -5.756 -10.230 10.131 1.00 82.00 93 ILE A CA 1
ATOM 711 C C . ILE A 1 93 ? -5.790 -8.715 10.364 1.00 82.00 93 ILE A C 1
ATOM 713 O O . ILE A 1 93 ? -6.125 -8.277 11.460 1.00 82.00 93 ILE A O 1
ATOM 717 N N . PHE A 1 94 ? -5.484 -7.905 9.346 1.00 81.12 94 PHE A N 1
ATOM 718 C CA . PHE A 1 94 ? -5.491 -6.448 9.496 1.00 81.12 94 PHE A CA 1
ATOM 719 C C . PHE A 1 94 ? -6.912 -5.909 9.708 1.00 81.12 94 PHE A C 1
ATOM 721 O O . PHE A 1 94 ? -7.136 -5.085 10.591 1.00 81.12 94 PHE A O 1
ATOM 728 N N . VAL A 1 95 ? -7.888 -6.432 8.960 1.00 83.44 95 VAL A N 1
ATOM 729 C CA . VAL A 1 95 ? -9.305 -6.061 9.111 1.00 83.44 95 VAL A CA 1
ATOM 730 C C . VAL A 1 95 ? -9.834 -6.481 10.484 1.00 83.44 95 VAL A C 1
ATOM 732 O O . VAL A 1 95 ? -10.476 -5.684 11.170 1.00 83.44 95 VAL A O 1
ATOM 735 N N . ILE A 1 96 ? -9.519 -7.699 10.931 1.00 88.81 96 ILE A N 1
ATOM 736 C CA . ILE A 1 96 ? -9.888 -8.188 12.267 1.00 88.81 96 ILE A CA 1
ATOM 737 C C . ILE A 1 96 ? -9.233 -7.326 13.355 1.00 88.81 96 ILE A C 1
ATOM 739 O O . ILE A 1 96 ? -9.899 -6.935 14.308 1.00 88.81 96 ILE A O 1
ATOM 743 N N . GLY A 1 97 ? -7.960 -6.959 13.196 1.00 90.06 97 GLY A N 1
ATOM 744 C CA . GLY A 1 97 ? -7.255 -6.097 14.145 1.00 90.06 97 GLY A CA 1
ATOM 745 C C . GLY A 1 97 ? -7.901 -4.717 14.285 1.00 90.06 97 GLY A C 1
ATOM 746 O O . GLY A 1 97 ? -8.167 -4.270 15.400 1.00 90.06 97 GLY A O 1
ATOM 747 N N . VAL A 1 98 ? -8.211 -4.058 13.164 1.00 89.56 98 VAL A N 1
ATOM 748 C CA . VAL A 1 98 ? -8.844 -2.727 13.168 1.00 89.56 98 VAL A CA 1
ATOM 749 C C . VAL A 1 98 ? -10.264 -2.785 13.739 1.00 89.56 98 VAL A C 1
ATOM 751 O O . VAL A 1 98 ? -10.632 -1.943 14.558 1.00 89.56 98 VAL A O 1
ATOM 754 N N . THR A 1 99 ? -11.057 -3.790 13.358 1.00 90.88 99 THR A N 1
ATOM 755 C CA . THR A 1 99 ? -12.429 -3.957 13.870 1.00 90.88 99 THR A CA 1
ATOM 756 C C . THR A 1 99 ? -12.456 -4.286 15.361 1.00 90.88 99 THR A C 1
ATOM 758 O O . THR A 1 99 ? -13.247 -3.693 16.093 1.00 90.88 99 THR A O 1
ATOM 761 N N . ALA A 1 100 ? -11.558 -5.148 15.846 1.00 95.25 100 ALA A N 1
ATOM 762 C CA . ALA A 1 100 ? -11.424 -5.447 17.269 1.00 95.25 100 ALA A CA 1
ATOM 763 C C . ALA A 1 100 ? -11.011 -4.205 18.072 1.00 95.25 100 ALA A C 1
ATOM 765 O O . ALA A 1 100 ? -11.608 -3.923 19.110 1.00 95.25 100 ALA A O 1
ATOM 766 N N . ALA A 1 101 ? -10.049 -3.420 17.578 1.00 95.12 101 ALA A N 1
ATOM 767 C CA . ALA A 1 101 ? -9.629 -2.183 18.235 1.00 95.12 101 ALA A CA 1
ATOM 768 C C . ALA A 1 101 ? -10.779 -1.165 18.333 1.00 95.12 101 ALA A C 1
ATOM 770 O O . ALA A 1 101 ? -11.008 -0.589 19.399 1.00 95.12 101 ALA A O 1
ATOM 771 N N . ALA A 1 102 ? -11.549 -0.992 17.254 1.00 96.12 102 ALA A N 1
ATOM 772 C CA . ALA A 1 102 ? -12.727 -0.129 17.250 1.00 96.12 102 ALA A CA 1
ATOM 773 C C . ALA A 1 102 ? -13.810 -0.628 18.224 1.00 96.12 102 ALA A C 1
ATOM 775 O O . ALA A 1 102 ? -14.375 0.170 18.973 1.00 96.12 102 ALA A O 1
ATOM 776 N N . ALA A 1 103 ? -14.062 -1.940 18.269 1.00 96.81 103 ALA A N 1
ATOM 777 C CA . ALA A 1 103 ? -15.028 -2.543 19.184 1.00 96.81 103 ALA A CA 1
ATOM 778 C C . ALA A 1 103 ? -14.622 -2.365 20.655 1.00 96.81 103 ALA A C 1
ATOM 780 O O . ALA A 1 103 ? -15.447 -1.969 21.477 1.00 96.81 103 ALA A O 1
ATOM 781 N N . VAL A 1 104 ? -13.349 -2.588 20.996 1.00 97.56 104 VAL A N 1
ATOM 782 C CA . VAL A 1 104 ? -12.827 -2.370 22.357 1.00 97.56 104 VAL A CA 1
ATOM 783 C C . VAL A 1 104 ? -12.922 -0.891 22.743 1.00 97.56 104 VAL A C 1
ATOM 785 O O . VAL A 1 104 ? -13.387 -0.571 23.839 1.00 97.56 104 VAL A O 1
ATOM 788 N N . GLY A 1 105 ? -12.554 0.023 21.840 1.00 97.44 105 GLY A N 1
ATOM 789 C CA . GLY A 1 105 ? -12.711 1.468 22.040 1.00 97.44 105 GLY A CA 1
ATOM 790 C C . GLY A 1 105 ? -14.167 1.881 22.286 1.00 97.44 105 GLY A C 1
ATOM 791 O O . GLY A 1 105 ? -14.461 2.637 23.210 1.00 97.44 105 GLY A O 1
ATOM 792 N N . TYR A 1 106 ? -15.103 1.328 21.516 1.00 97.38 106 TYR A N 1
ATOM 793 C CA . TYR A 1 106 ? -16.531 1.574 21.702 1.00 97.38 106 TYR A CA 1
ATOM 794 C C . TYR A 1 106 ? -17.043 1.034 23.047 1.00 97.38 106 TYR A C 1
ATOM 796 O O . TYR A 1 106 ? -17.703 1.753 23.797 1.00 97.38 106 TYR A O 1
ATOM 804 N N . LEU A 1 107 ? -16.696 -0.208 23.400 1.00 96.88 107 LEU A N 1
ATOM 805 C CA . LEU A 1 107 ? -17.129 -0.836 24.652 1.00 96.88 107 LEU A CA 1
ATOM 806 C C . LEU A 1 107 ? -16.576 -0.119 25.885 1.00 96.88 107 LEU A C 1
ATOM 808 O O . LEU A 1 107 ? -17.309 0.091 26.852 1.00 96.88 107 LEU A O 1
ATOM 812 N N . THR A 1 108 ? -15.306 0.286 25.856 1.00 96.56 108 THR A N 1
ATOM 813 C CA . THR A 1 108 ? -14.685 1.060 26.943 1.00 96.56 108 THR A CA 1
ATOM 814 C C . THR A 1 108 ? -15.357 2.418 27.125 1.00 96.56 108 THR A C 1
ATOM 816 O O . THR A 1 108 ? -15.668 2.792 28.259 1.00 96.56 108 THR A O 1
ATOM 819 N N . LEU A 1 109 ? -15.674 3.116 26.031 1.00 96.00 109 LEU A N 1
ATOM 820 C CA . LEU A 1 109 ? -16.433 4.365 26.076 1.00 96.00 109 LEU A CA 1
ATOM 821 C C . LEU A 1 109 ? -17.834 4.148 26.666 1.00 96.00 109 LEU A C 1
ATOM 823 O O . LEU A 1 109 ? -18.223 4.851 27.598 1.00 96.00 109 LEU A O 1
ATOM 827 N N . CYS A 1 110 ? -18.574 3.144 26.192 1.00 94.69 110 CYS A N 1
ATOM 828 C CA . CYS A 1 110 ? -19.898 2.808 26.720 1.00 94.69 110 CYS A CA 1
ATOM 829 C C . CYS A 1 110 ? -19.856 2.442 28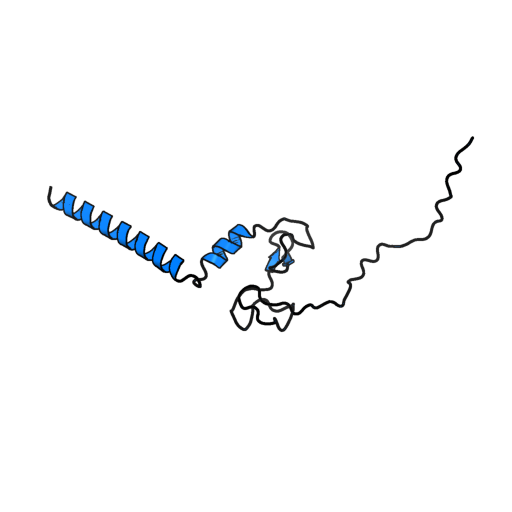.208 1.00 94.69 110 CYS A C 1
ATOM 831 O O . CYS A 1 110 ? -20.713 2.880 28.977 1.00 94.69 110 CYS A O 1
ATOM 833 N N . PHE A 1 111 ? -18.855 1.671 28.637 1.00 95.62 111 PHE A N 1
ATOM 834 C CA . PHE A 1 111 ? -18.666 1.323 30.042 1.00 95.62 111 PHE A CA 1
ATOM 835 C C . PHE A 1 111 ? -18.416 2.568 30.895 1.00 95.62 111 PHE A C 1
ATOM 837 O O . PHE A 1 111 ? -19.029 2.725 31.952 1.00 95.62 111 PHE A O 1
ATOM 844 N N . PHE A 1 112 ? -17.570 3.484 30.420 1.00 95.19 112 PHE A N 1
ATOM 845 C CA . PHE A 1 112 ? -17.270 4.729 31.117 1.00 95.19 112 PHE A CA 1
ATOM 846 C C . PHE A 1 112 ? -18.494 5.649 31.216 1.00 95.19 112 PHE A C 1
ATOM 848 O O . PHE A 1 112 ? -18.792 6.155 32.299 1.00 95.19 112 PHE A O 1
ATOM 855 N N . LEU A 1 113 ? -19.262 5.801 30.133 1.00 94.88 113 LEU A N 1
ATOM 856 C CA . LEU A 1 113 ? -20.515 6.565 30.134 1.00 94.88 113 LEU A CA 1
ATOM 857 C C . LEU A 1 113 ? -21.550 5.951 31.087 1.00 94.88 113 LEU A C 1
ATOM 859 O O . LEU A 1 113 ? -22.163 6.664 31.879 1.00 94.88 113 LEU A O 1
ATOM 863 N N . LYS A 1 114 ? -21.687 4.620 31.096 1.00 92.44 114 LYS A N 1
ATOM 864 C CA . LYS A 1 114 ? -22.596 3.903 32.006 1.00 92.44 114 LYS A CA 1
ATOM 865 C C . LYS A 1 114 ? -22.136 3.936 33.467 1.00 92.44 114 LYS A C 1
ATOM 867 O O . LYS A 1 114 ? -22.953 3.749 34.369 1.00 92.44 114 LYS A O 1
ATOM 872 N N . ARG A 1 115 ? -20.839 4.126 33.718 1.00 89.50 115 ARG A N 1
ATOM 873 C CA . ARG A 1 115 ? -20.289 4.343 35.062 1.00 89.50 115 ARG A CA 1
ATOM 874 C C . ARG A 1 115 ? -20.545 5.774 35.532 1.00 89.50 115 ARG A C 1
ATOM 876 O O . ARG A 1 115 ? -20.953 5.941 36.671 1.00 89.50 115 ARG A O 1
ATOM 883 N N . ARG A 1 116 ? -20.389 6.773 34.654 1.00 88.62 116 ARG A N 1
ATOM 884 C CA . ARG A 1 116 ? -20.740 8.175 34.943 1.00 88.62 116 ARG A CA 1
ATOM 885 C C . ARG A 1 116 ? -22.231 8.392 35.186 1.00 88.62 116 ARG A C 1
ATOM 887 O O . ARG A 1 116 ? -22.564 9.199 36.026 1.00 88.62 116 ARG A O 1
ATOM 894 N N . ALA A 1 117 ? -23.115 7.674 34.497 1.00 85.31 117 ALA A N 1
ATOM 895 C CA . ALA A 1 117 ? -24.562 7.788 34.715 1.00 85.31 117 ALA A CA 1
ATOM 896 C C . ALA A 1 117 ? -25.059 7.140 36.027 1.00 85.31 117 ALA A C 1
ATOM 898 O O . ALA A 1 117 ? -26.225 7.286 36.374 1.00 85.31 117 ALA A O 1
ATOM 899 N N . ARG A 1 118 ? -24.207 6.363 36.711 1.00 77.75 118 ARG A N 1
ATOM 900 C CA . ARG A 1 118 ? -24.521 5.675 37.976 1.00 77.75 118 ARG A CA 1
ATOM 901 C C . ARG A 1 118 ? -23.829 6.295 39.197 1.00 77.75 118 ARG A C 1
ATOM 903 O O . ARG A 1 118 ? -24.021 5.779 40.294 1.00 77.75 118 ARG A O 1
ATOM 910 N N . ALA A 1 119 ? -23.007 7.320 38.989 1.00 64.38 119 ALA A N 1
ATOM 911 C CA . ALA A 1 119 ? -22.351 8.115 40.024 1.00 64.38 119 ALA A CA 1
ATOM 912 C C . ALA A 1 119 ? -23.059 9.468 40.123 1.00 64.38 119 ALA A C 1
ATOM 914 O O . ALA A 1 119 ? -23.138 9.988 41.253 1.00 64.38 119 ALA A O 1
#

Sequence (119 aa):
MPLAYPKLDANQSTPSHQPSTSSVSPLECPSCAQPVASSSDQFCRHCGLRILMRCSKCSAPVRPADKFCAACGCKRWQFLELWRYGILHRSPIFVIGVTAAAAVGYLTLCFFLKRRARA